Protein AF-A0A1T4SQA3-F1 (afdb_monomer_lite)

pLDDT: mean 75.15, std 20.31, range [33.91, 95.5]

Radius of gyration: 17.45 Å; chains: 1; bounding box: 45×33×58 Å

Sequence (121 aa):
MYYNTTNLTGDALRHEHDNTVTQEKTVMDFFNKHPAGKYLATDVYHHLVTTGKISVRVPLISIRRAITNLKKDGRLQKLEEKAVGAYGYNKTEHYYQLSVSWGKTTGAGYAEIHPVQPELF

Foldseek 3Di:
DDDDPPDDDPVSVVVVVVVLVLLLVLLLVVQVVVQPDWDFLVRSVVVCCVVVVDPPPDDSVSSVVSQVVCVVVQQKDWDPDWDDDPPDDPDITTIMHGRPCVPPPDDDDDDDDDDDDDDDD

Organism: NCBI:txid634771

Structure (mmCIF, N/CA/C/O backbone):
data_AF-A0A1T4SQA3-F1
#
_entry.id   AF-A0A1T4SQA3-F1
#
loop_
_atom_site.group_PDB
_atom_site.id
_atom_site.type_symbol
_atom_site.label_atom_id
_atom_site.label_alt_id
_atom_site.label_comp_id
_atom_site.label_asym_id
_atom_site.label_entity_id
_atom_site.label_seq_id
_atom_site.pdbx_PDB_ins_code
_atom_site.Cartn_x
_atom_site.Cartn_y
_atom_site.Cartn_z
_atom_site.occupancy
_atom_site.B_iso_or_equiv
_atom_site.auth_seq_id
_atom_site.auth_comp_id
_atom_site.auth_asym_id
_atom_site.auth_atom_id
_atom_site.pdbx_PDB_model_num
ATOM 1 N N . MET A 1 1 ? 11.179 17.701 -10.259 1.00 33.91 1 MET A N 1
ATOM 2 C CA . MET A 1 1 ? 10.962 17.190 -11.628 1.00 33.91 1 MET A CA 1
ATOM 3 C C . MET A 1 1 ? 9.651 16.417 -11.655 1.00 33.91 1 MET A C 1
ATOM 5 O O . MET A 1 1 ? 9.509 15.475 -10.886 1.00 33.91 1 MET A O 1
ATOM 9 N N . TYR A 1 2 ? 8.684 16.860 -12.460 1.00 39.66 2 TYR A N 1
ATOM 10 C CA . TYR A 1 2 ? 7.432 16.149 -12.744 1.00 39.66 2 TYR A CA 1
ATOM 11 C C . TYR A 1 2 ? 7.666 15.317 -14.012 1.00 39.66 2 TYR A C 1
ATOM 13 O O . TYR A 1 2 ? 7.877 15.890 -15.077 1.00 39.66 2 TYR A O 1
ATOM 21 N N . TYR A 1 3 ? 7.689 13.987 -13.904 1.00 43.09 3 TYR A N 1
ATOM 22 C CA . TYR A 1 3 ? 7.728 13.110 -15.078 1.00 43.09 3 TYR A CA 1
ATOM 23 C C . TYR A 1 3 ? 6.292 12.897 -15.568 1.00 43.09 3 TYR A C 1
ATOM 25 O O . TYR A 1 3 ? 5.548 12.100 -14.997 1.00 43.09 3 TYR A O 1
ATOM 33 N N . ASN A 1 4 ? 5.896 13.647 -16.599 1.00 41.97 4 ASN A N 1
ATOM 34 C CA . ASN A 1 4 ? 4.640 13.430 -17.313 1.00 41.97 4 ASN A CA 1
ATOM 35 C C . ASN A 1 4 ? 4.740 12.132 -18.126 1.00 41.97 4 ASN A C 1
ATOM 37 O O . ASN A 1 4 ? 5.619 11.968 -18.971 1.00 41.97 4 ASN A O 1
ATOM 41 N N . THR A 1 5 ? 3.848 11.193 -17.825 1.00 51.94 5 THR A N 1
ATOM 42 C CA . THR A 1 5 ? 3.772 9.844 -18.398 1.00 51.94 5 THR A CA 1
ATOM 43 C C . THR A 1 5 ? 3.089 9.880 -19.771 1.00 51.94 5 THR A C 1
ATOM 45 O O . THR A 1 5 ? 2.021 9.309 -19.946 1.00 51.94 5 THR A O 1
ATOM 48 N N . THR A 1 6 ? 3.658 10.600 -20.743 1.00 53.22 6 THR A N 1
ATOM 49 C CA . THR A 1 6 ? 2.987 10.863 -22.035 1.00 53.22 6 THR A CA 1
ATOM 50 C C . THR A 1 6 ? 3.699 10.294 -23.260 1.00 53.22 6 THR A C 1
ATOM 52 O O . THR A 1 6 ? 3.493 10.805 -24.355 1.00 53.22 6 THR A O 1
ATOM 55 N N . ASN A 1 7 ? 4.535 9.255 -23.121 1.00 48.59 7 ASN A N 1
ATOM 56 C CA . ASN A 1 7 ? 5.072 8.572 -24.310 1.00 48.59 7 ASN A CA 1
ATOM 57 C C . ASN A 1 7 ? 5.578 7.136 -24.071 1.00 48.59 7 ASN A C 1
ATOM 59 O O . ASN A 1 7 ? 6.617 6.737 -24.591 1.00 48.59 7 ASN A O 1
ATOM 63 N N . LEU A 1 8 ? 4.873 6.350 -23.252 1.00 54.84 8 LEU A N 1
ATOM 64 C CA . LEU A 1 8 ? 5.165 4.918 -23.154 1.00 54.84 8 LEU A CA 1
ATOM 65 C C . LEU A 1 8 ? 4.526 4.215 -24.360 1.00 54.84 8 LEU A C 1
ATOM 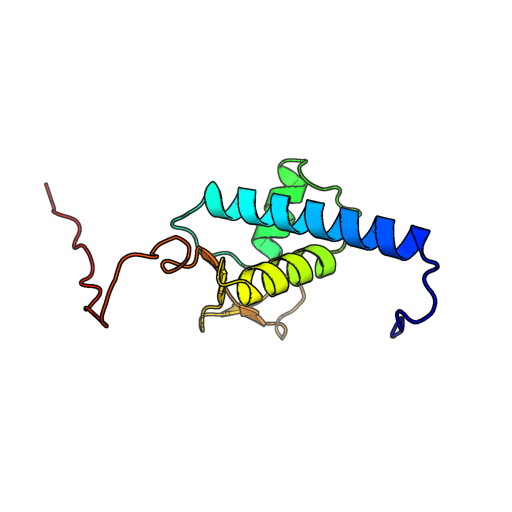67 O O . LEU A 1 8 ? 3.321 4.314 -24.578 1.00 54.84 8 LEU A O 1
ATOM 71 N N . THR A 1 9 ? 5.346 3.545 -25.166 1.00 61.81 9 THR A N 1
ATOM 72 C CA . THR A 1 9 ? 4.917 2.673 -26.268 1.00 61.81 9 THR A CA 1
ATOM 73 C C . THR A 1 9 ? 4.073 1.505 -25.739 1.00 61.81 9 THR A C 1
ATOM 75 O O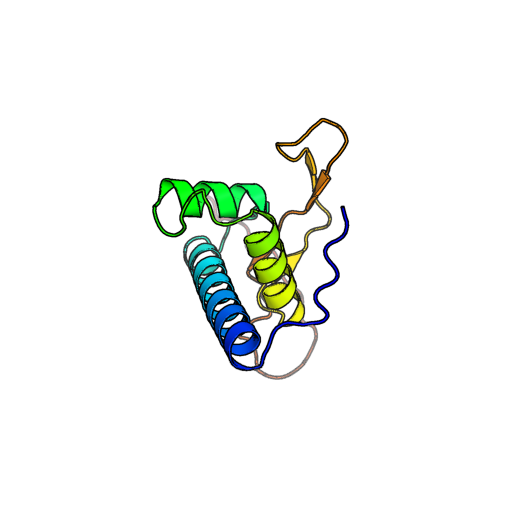 . THR A 1 9 ? 4.141 1.173 -24.554 1.00 61.81 9 THR A O 1
ATOM 78 N N . GLY A 1 10 ? 3.262 0.875 -26.600 1.00 62.38 10 GLY A N 1
ATOM 79 C CA . GLY A 1 10 ? 2.275 -0.145 -26.202 1.00 62.38 10 GLY A CA 1
ATOM 80 C C . GLY A 1 10 ? 2.826 -1.272 -25.315 1.00 62.38 10 GLY A C 1
ATOM 81 O O . GLY A 1 10 ? 2.177 -1.656 -24.343 1.00 62.38 10 GLY A O 1
ATOM 82 N N . ASP A 1 11 ? 4.055 -1.728 -25.569 1.00 62.31 11 ASP A N 1
ATOM 83 C CA . ASP A 1 11 ? 4.704 -2.765 -24.756 1.00 62.31 11 ASP A CA 1
ATOM 84 C C . ASP A 1 11 ? 5.135 -2.259 -23.372 1.00 62.31 11 ASP A C 1
ATOM 86 O O . ASP A 1 11 ? 4.968 -2.959 -22.374 1.00 62.31 11 ASP A O 1
ATOM 90 N N . ALA A 1 12 ? 5.629 -1.022 -23.275 1.00 59.50 12 ALA A N 1
ATOM 91 C CA . ALA A 1 12 ? 5.989 -0.412 -21.997 1.00 59.50 12 ALA A CA 1
ATOM 92 C C . ALA A 1 12 ? 4.744 -0.130 -21.140 1.00 59.50 12 ALA A C 1
ATOM 94 O O . ALA A 1 12 ? 4.767 -0.342 -19.930 1.00 59.50 12 ALA A O 1
ATOM 95 N N . LEU A 1 13 ? 3.629 0.267 -21.765 1.00 63.66 13 LEU A N 1
ATOM 96 C CA . LEU A 1 13 ? 2.335 0.399 -21.088 1.00 63.66 13 LEU A CA 1
ATOM 97 C C . LEU A 1 13 ? 1.838 -0.942 -20.545 1.00 63.66 13 LEU A C 1
ATOM 99 O O . LEU A 1 13 ? 1.361 -1.000 -19.413 1.00 63.66 13 LEU A O 1
ATOM 103 N N . ARG A 1 14 ? 1.978 -2.019 -21.325 1.00 63.34 14 ARG A N 1
ATOM 104 C CA . ARG A 1 14 ? 1.601 -3.367 -20.891 1.00 63.34 14 ARG A CA 1
ATOM 105 C C . ARG A 1 14 ? 2.459 -3.845 -19.720 1.00 63.34 14 ARG A C 1
ATOM 107 O O . ARG A 1 14 ? 1.911 -4.320 -18.733 1.00 63.34 14 ARG A O 1
ATOM 114 N N . HIS A 1 15 ? 3.775 -3.648 -19.782 1.00 65.38 15 HIS A N 1
ATOM 115 C CA . HIS A 1 15 ? 4.676 -3.992 -18.681 1.00 65.38 15 HIS A CA 1
ATOM 116 C C . HIS A 1 15 ? 4.371 -3.205 -17.395 1.00 65.38 15 HIS A C 1
ATOM 118 O O . HIS A 1 15 ? 4.332 -3.791 -16.315 1.00 65.38 15 HIS A O 1
ATOM 124 N N . GLU A 1 16 ? 4.110 -1.899 -17.487 1.00 64.44 16 GLU A N 1
ATOM 125 C CA . GLU A 1 16 ? 3.723 -1.082 -16.327 1.00 64.44 16 GLU A CA 1
ATOM 126 C C . GLU A 1 16 ? 2.354 -1.487 -15.759 1.00 64.44 16 GLU A C 1
ATOM 128 O O . GLU A 1 16 ? 2.165 -1.512 -14.539 1.00 64.44 16 GLU A O 1
ATOM 133 N N . HIS A 1 17 ? 1.410 -1.861 -16.625 1.00 65.94 17 HIS A N 1
ATOM 134 C CA . HIS A 1 17 ? 0.115 -2.396 -16.217 1.00 65.94 17 HIS A CA 1
ATOM 135 C C . HIS A 1 17 ? 0.273 -3.723 -15.460 1.00 65.94 17 HIS A C 1
ATOM 137 O O . HIS A 1 17 ? -0.217 -3.853 -14.339 1.00 65.94 17 HIS A O 1
ATOM 143 N N . ASP A 1 18 ? 1.024 -4.677 -16.010 1.00 68.94 18 ASP A N 1
ATOM 144 C CA . ASP A 1 18 ? 1.250 -5.988 -15.389 1.00 68.94 18 ASP A CA 1
ATOM 145 C C . ASP A 1 18 ? 2.005 -5.864 -14.050 1.00 68.94 18 ASP A C 1
ATOM 147 O O . ASP A 1 18 ? 1.689 -6.547 -13.066 1.00 68.94 18 ASP A O 1
ATOM 151 N N . ASN A 1 19 ? 2.952 -4.924 -13.962 1.00 68.44 19 ASN A N 1
ATOM 152 C CA . ASN A 1 19 ? 3.636 -4.582 -12.714 1.00 68.44 19 ASN A CA 1
ATOM 153 C C . ASN A 1 19 ? 2.676 -3.974 -11.682 1.00 68.44 19 ASN A C 1
ATOM 155 O O . ASN A 1 19 ? 2.750 -4.317 -10.499 1.00 68.44 19 ASN A O 1
ATOM 159 N N . THR A 1 20 ? 1.761 -3.105 -12.116 1.00 68.38 20 THR A N 1
ATOM 160 C CA . THR A 1 20 ? 0.739 -2.499 -11.249 1.00 68.38 20 THR A CA 1
ATOM 161 C C . THR A 1 20 ? -0.193 -3.571 -10.683 1.00 68.38 20 THR A C 1
ATOM 163 O O . THR A 1 20 ? -0.372 -3.636 -9.467 1.00 68.38 20 THR A O 1
ATOM 166 N N . VAL A 1 21 ? -0.686 -4.486 -11.526 1.00 73.94 21 VAL A N 1
ATOM 167 C CA . VAL A 1 21 ? -1.516 -5.632 -11.109 1.00 73.94 21 VAL A CA 1
ATOM 168 C C . VAL A 1 21 ? -0.776 -6.515 -10.098 1.00 73.94 21 VAL A C 1
ATOM 170 O O . VAL A 1 21 ? -1.343 -6.953 -9.093 1.00 73.94 21 VAL A O 1
ATOM 173 N N . THR A 1 22 ? 0.521 -6.741 -10.312 1.00 85.31 22 THR A N 1
ATOM 174 C CA . THR A 1 22 ? 1.355 -7.533 -9.396 1.00 85.31 22 THR A CA 1
ATOM 175 C C . THR A 1 22 ? 1.505 -6.855 -8.030 1.00 85.31 22 THR A C 1
ATOM 177 O O . THR A 1 22 ? 1.424 -7.514 -6.987 1.00 85.31 22 THR A O 1
ATOM 180 N N . GLN A 1 23 ? 1.686 -5.533 -8.006 1.00 87.06 23 GLN A N 1
ATOM 181 C CA . GLN A 1 23 ? 1.797 -4.754 -6.771 1.00 87.06 23 GLN A CA 1
ATOM 182 C C . GLN A 1 23 ? 0.463 -4.673 -6.022 1.00 87.06 23 GLN A C 1
ATOM 184 O O . GLN A 1 23 ? 0.450 -4.839 -4.805 1.00 87.06 23 GLN A O 1
ATOM 189 N N . GLU A 1 24 ? -0.659 -4.495 -6.722 1.00 92.25 24 GLU A N 1
ATOM 190 C CA . GLU A 1 24 ? -2.005 -4.536 -6.134 1.00 92.25 24 GLU A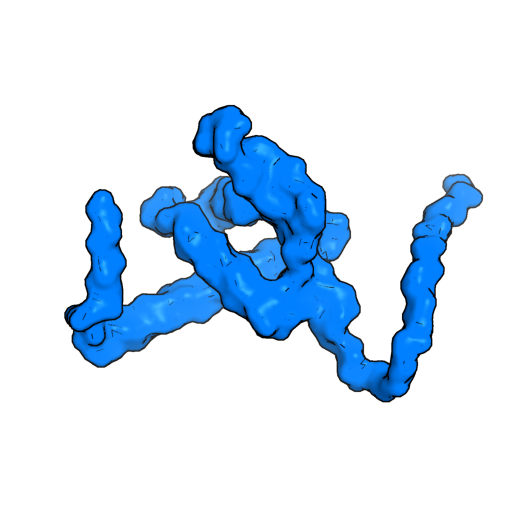 CA 1
ATOM 191 C C . GLU A 1 24 ? -2.298 -5.877 -5.476 1.00 92.25 24 GLU A C 1
ATOM 193 O O . GLU A 1 24 ? -2.738 -5.916 -4.327 1.00 92.25 24 GLU A O 1
ATOM 198 N N . LYS A 1 25 ? -1.989 -6.982 -6.163 1.00 92.12 25 LYS A N 1
ATOM 199 C CA . LYS A 1 25 ? -2.124 -8.324 -5.593 1.00 92.12 25 LYS A CA 1
ATOM 200 C C . LYS A 1 25 ? -1.272 -8.481 -4.336 1.00 92.12 25 LYS A C 1
ATOM 202 O O . LYS A 1 25 ? -1.775 -8.921 -3.309 1.00 92.12 25 LYS A O 1
ATOM 207 N N . THR A 1 26 ? -0.009 -8.067 -4.397 1.00 93.88 26 THR A N 1
ATOM 208 C CA . THR A 1 26 ? 0.928 -8.174 -3.269 1.00 93.88 26 THR A CA 1
ATOM 209 C C . THR A 1 26 ? 0.462 -7.359 -2.058 1.00 93.88 26 THR A C 1
ATOM 211 O O . THR A 1 26 ? 0.514 -7.838 -0.926 1.00 93.88 26 THR A O 1
ATOM 214 N N . VAL A 1 27 ? -0.030 -6.138 -2.287 1.00 95.19 27 VAL A N 1
ATOM 215 C CA . VAL A 1 27 ? -0.593 -5.283 -1.234 1.00 95.19 27 VAL A CA 1
ATOM 216 C C . VAL A 1 27 ? -1.874 -5.893 -0.670 1.00 95.19 27 VAL A C 1
ATOM 218 O O . VAL A 1 27 ? -2.041 -5.939 0.546 1.00 95.19 27 VAL A O 1
ATOM 221 N N . MET A 1 28 ? -2.763 -6.412 -1.515 1.00 93.81 28 MET A N 1
ATOM 222 C CA . MET A 1 28 ? -3.977 -7.072 -1.044 1.00 93.81 28 MET A CA 1
ATOM 223 C C . MET A 1 28 ? -3.661 -8.301 -0.183 1.00 93.81 28 MET A C 1
ATOM 225 O O . MET A 1 28 ? -4.261 -8.480 0.874 1.00 93.81 28 MET A O 1
ATOM 229 N N . ASP A 1 29 ? -2.703 -9.129 -0.601 1.00 93.31 29 ASP A N 1
ATOM 230 C CA . ASP A 1 29 ? -2.274 -10.308 0.153 1.00 93.31 29 ASP A CA 1
ATOM 231 C C . ASP A 1 29 ? -1.738 -9.929 1.539 1.00 93.31 29 ASP A C 1
ATOM 233 O O . ASP A 1 29 ? -1.966 -10.657 2.507 1.00 93.31 29 ASP A O 1
ATOM 237 N N . PHE A 1 30 ? -1.056 -8.784 1.657 1.00 95.50 30 PHE A N 1
ATOM 238 C CA . PHE A 1 30 ? -0.648 -8.245 2.952 1.00 95.50 30 PHE A CA 1
ATOM 239 C C . PHE A 1 30 ? -1.860 -7.951 3.844 1.00 95.50 30 PHE A C 1
ATOM 241 O O . PHE A 1 30 ? -1.905 -8.441 4.971 1.00 95.50 30 PHE A O 1
ATOM 248 N N . PHE A 1 31 ? -2.852 -7.207 3.348 1.00 94.25 31 PHE A N 1
ATOM 249 C CA . PHE A 1 31 ? -4.037 -6.860 4.137 1.00 94.25 31 PHE A CA 1
ATOM 250 C C . PHE A 1 31 ? -4.880 -8.091 4.499 1.00 94.25 31 PHE A C 1
ATOM 252 O O . PHE A 1 31 ? -5.327 -8.205 5.635 1.00 94.25 31 PHE A O 1
ATOM 259 N N . ASN A 1 32 ? -5.020 -9.061 3.591 1.00 90.62 32 ASN A N 1
ATOM 260 C CA . ASN A 1 32 ? -5.713 -10.327 3.858 1.00 90.62 32 ASN A CA 1
ATOM 261 C C . ASN A 1 32 ? -5.062 -11.147 4.981 1.00 90.62 32 ASN A C 1
ATOM 263 O O . ASN A 1 32 ? -5.761 -11.813 5.739 1.00 90.62 32 ASN A O 1
ATOM 267 N N . LYS A 1 33 ? -3.729 -11.108 5.099 1.00 91.94 33 LYS A N 1
ATOM 268 C CA . LYS A 1 33 ? -2.993 -11.779 6.186 1.00 91.94 33 LYS A CA 1
ATOM 269 C C . LYS A 1 33 ? -3.073 -11.036 7.515 1.00 91.94 33 LYS A C 1
ATOM 271 O O . LYS A 1 33 ? -2.799 -11.630 8.553 1.00 91.94 33 LYS A O 1
ATOM 276 N N . HIS A 1 34 ? -3.453 -9.763 7.483 1.00 91.50 34 HIS A N 1
ATOM 277 C CA . HIS A 1 34 ? -3.530 -8.900 8.652 1.00 91.50 34 HIS A CA 1
ATOM 278 C C . HIS A 1 34 ? -4.897 -8.194 8.741 1.00 91.50 34 HIS A C 1
ATOM 280 O O . HIS A 1 34 ? -4.964 -6.962 8.739 1.00 91.50 34 HIS A O 1
ATOM 286 N N . PRO A 1 35 ? -6.009 -8.948 8.815 1.00 88.44 35 PRO A N 1
ATOM 287 C CA . PRO A 1 35 ? -7.345 -8.403 8.577 1.00 88.44 35 PRO A CA 1
ATOM 288 C C . PRO A 1 35 ? -7.849 -7.453 9.671 1.00 88.44 35 PRO A C 1
ATOM 290 O O . PRO A 1 35 ? -8.688 -6.602 9.397 1.00 88.44 35 PRO A O 1
ATOM 293 N N . ALA A 1 36 ? -7.338 -7.585 10.898 1.00 87.12 36 ALA A N 1
ATOM 294 C CA . ALA A 1 36 ? -7.712 -6.741 12.035 1.00 87.12 36 ALA A CA 1
ATOM 295 C C . ALA A 1 36 ? -6.847 -5.473 12.168 1.00 87.12 36 ALA A C 1
ATOM 297 O O . ALA A 1 36 ? -7.080 -4.654 13.055 1.00 87.12 36 ALA A O 1
ATOM 298 N N . GLY A 1 37 ? -5.811 -5.328 11.336 1.00 89.75 37 GLY A N 1
ATOM 299 C CA . GLY A 1 37 ? -4.847 -4.243 11.451 1.00 89.75 37 GLY A CA 1
ATOM 300 C C . GLY A 1 37 ? -5.195 -3.025 10.599 1.00 89.75 37 GLY A C 1
ATOM 301 O O . GLY A 1 37 ? -5.805 -3.126 9.533 1.00 89.75 37 GLY A O 1
ATOM 302 N N . LYS A 1 38 ? -4.726 -1.864 11.061 1.00 93.31 38 LYS A N 1
ATOM 303 C CA . LYS A 1 38 ? -4.691 -0.615 10.301 1.00 93.31 38 LYS A CA 1
ATOM 304 C C . LYS A 1 38 ? -3.235 -0.249 10.031 1.00 93.31 38 LYS A C 1
ATOM 306 O O . LYS A 1 38 ? -2.408 -0.300 10.938 1.00 93.31 38 LYS A O 1
ATOM 311 N N . TYR A 1 39 ? -2.924 0.107 8.792 1.00 93.69 39 TYR A N 1
ATOM 312 C CA . TYR A 1 39 ? -1.545 0.269 8.333 1.00 93.69 39 TYR A CA 1
ATOM 313 C C . TYR A 1 39 ? -1.381 1.532 7.499 1.00 93.69 39 TYR A C 1
ATOM 315 O O . TYR A 1 39 ? -2.236 1.866 6.674 1.00 93.69 39 TYR A O 1
ATOM 323 N N . LEU A 1 40 ? -0.265 2.231 7.688 1.00 93.69 40 LEU A N 1
ATOM 324 C CA . LEU A 1 40 ? 0.181 3.268 6.769 1.00 93.69 40 LEU A CA 1
ATOM 325 C C . LEU A 1 40 ? 0.735 2.624 5.497 1.00 93.69 40 LEU A C 1
ATOM 327 O O . LEU A 1 40 ? 1.213 1.490 5.502 1.00 93.69 40 LEU A O 1
ATOM 331 N N . ALA A 1 41 ? 0.771 3.382 4.402 1.00 92.75 41 ALA A N 1
ATOM 332 C CA . ALA A 1 41 ? 1.438 2.923 3.182 1.00 92.75 41 ALA A CA 1
ATOM 333 C C . ALA A 1 41 ? 2.925 2.605 3.428 1.00 92.75 41 ALA A C 1
ATOM 335 O O . ALA A 1 41 ? 3.472 1.681 2.825 1.00 92.75 41 ALA A O 1
ATOM 336 N N . THR A 1 42 ? 3.562 3.357 4.329 1.00 92.00 42 THR A N 1
ATOM 337 C CA . THR A 1 42 ? 4.947 3.126 4.751 1.00 92.00 42 THR A CA 1
ATOM 338 C C . THR A 1 42 ? 5.109 1.815 5.529 1.00 92.00 42 THR A C 1
ATOM 340 O O . THR A 1 42 ? 6.073 1.094 5.278 1.00 92.00 42 THR A O 1
ATOM 343 N N . ASP A 1 43 ? 4.150 1.446 6.384 1.00 92.94 43 ASP A N 1
ATOM 344 C CA . ASP A 1 43 ? 4.185 0.174 7.125 1.00 92.94 43 ASP A CA 1
ATOM 345 C C . ASP A 1 43 ? 4.098 -1.015 6.167 1.00 92.94 43 ASP A C 1
ATOM 347 O O . ASP A 1 43 ? 4.908 -1.941 6.235 1.00 92.94 43 ASP A O 1
ATOM 351 N N . VAL A 1 44 ? 3.157 -0.946 5.217 1.00 94.44 44 VAL A N 1
ATOM 352 C CA . VAL A 1 44 ? 2.990 -1.958 4.164 1.00 94.44 44 VAL A CA 1
ATOM 353 C C . VAL A 1 44 ? 4.282 -2.093 3.358 1.00 94.44 44 VAL A C 1
ATOM 355 O O . VAL A 1 44 ? 4.777 -3.199 3.159 1.00 94.44 44 VAL A O 1
ATOM 358 N N . TYR A 1 45 ? 4.863 -0.974 2.917 1.00 94.69 45 TYR A N 1
ATOM 359 C CA . TYR A 1 45 ? 6.112 -0.975 2.159 1.00 94.69 45 TYR A CA 1
ATOM 360 C C . TYR A 1 45 ? 7.262 -1.617 2.941 1.00 94.69 45 TYR A C 1
ATOM 362 O O . TYR A 1 45 ? 7.910 -2.529 2.427 1.00 94.69 45 TYR A O 1
ATOM 370 N N . HIS A 1 46 ? 7.492 -1.191 4.186 1.00 93.25 46 HIS A N 1
ATOM 371 C CA . HIS A 1 46 ? 8.556 -1.747 5.017 1.00 93.25 46 HIS A CA 1
ATOM 372 C C . HIS A 1 46 ? 8.372 -3.244 5.235 1.00 93.25 46 HIS A C 1
ATOM 374 O O . HIS A 1 46 ? 9.328 -3.991 5.053 1.00 93.25 46 HIS A O 1
ATOM 380 N N . HIS A 1 47 ? 7.155 -3.698 5.539 1.00 94.38 47 HIS A N 1
ATOM 381 C CA . HIS A 1 47 ? 6.877 -5.121 5.701 1.00 94.38 47 HIS A CA 1
ATOM 382 C C . HIS A 1 47 ? 7.160 -5.915 4.420 1.00 94.38 47 HIS A C 1
ATOM 384 O O . HIS A 1 47 ? 7.778 -6.978 4.465 1.00 94.38 47 HIS A O 1
ATOM 390 N N . LEU A 1 48 ? 6.730 -5.420 3.258 1.00 94.31 48 LEU A N 1
ATOM 391 C CA . LEU A 1 48 ? 6.953 -6.114 1.989 1.00 94.31 48 LEU A CA 1
ATOM 392 C C . LEU A 1 48 ? 8.441 -6.170 1.611 1.00 94.31 48 LEU A C 1
ATOM 394 O O . LEU A 1 48 ? 8.878 -7.169 1.039 1.00 94.31 48 LEU A O 1
ATOM 398 N N . VAL A 1 49 ? 9.225 -5.140 1.944 1.00 93.50 49 VAL A N 1
ATOM 399 C CA . VAL A 1 49 ? 10.683 -5.143 1.745 1.00 93.50 49 VAL A CA 1
ATOM 400 C C . VAL A 1 49 ? 11.360 -6.125 2.702 1.00 93.50 49 VAL A C 1
ATOM 402 O O . VAL A 1 49 ? 12.146 -6.960 2.259 1.00 93.50 49 VAL A O 1
ATOM 405 N N . THR A 1 50 ? 11.049 -6.071 4.001 1.00 93.38 50 THR A N 1
ATOM 406 C CA . THR A 1 50 ? 11.704 -6.919 5.016 1.00 93.38 50 THR A CA 1
ATOM 407 C C . THR A 1 50 ? 11.361 -8.397 4.859 1.00 93.38 50 THR A C 1
ATOM 409 O O . THR A 1 50 ? 12.194 -9.251 5.147 1.00 93.38 50 THR A O 1
ATOM 412 N N . THR A 1 51 ? 10.172 -8.714 4.342 1.00 92.88 51 THR A N 1
ATOM 413 C CA . THR A 1 51 ? 9.751 -10.091 4.029 1.00 92.88 51 THR A CA 1
ATOM 414 C C . THR A 1 51 ? 10.156 -10.558 2.626 1.00 92.88 51 THR A C 1
ATOM 416 O O . THR A 1 51 ? 9.777 -11.656 2.211 1.00 92.88 51 THR A O 1
ATOM 419 N N . GLY A 1 52 ? 10.903 -9.741 1.872 1.00 91.50 52 GLY A N 1
ATOM 420 C CA . GLY A 1 52 ? 11.390 -10.078 0.531 1.00 91.50 52 GLY A CA 1
ATOM 421 C C . GLY A 1 52 ? 10.294 -10.203 -0.533 1.00 91.50 52 GLY A C 1
ATOM 422 O O . GLY A 1 52 ? 10.524 -10.798 -1.583 1.00 91.50 52 GLY A O 1
ATOM 423 N N . LYS A 1 53 ? 9.092 -9.671 -0.280 1.00 90.50 53 LYS A N 1
ATOM 424 C CA . LYS A 1 53 ? 7.972 -9.669 -1.236 1.00 90.50 53 LYS A CA 1
ATOM 425 C C . LYS A 1 53 ? 8.138 -8.623 -2.330 1.00 90.50 53 LYS A C 1
ATOM 427 O O . LYS A 1 53 ? 7.630 -8.820 -3.429 1.00 90.50 53 LYS A O 1
ATOM 432 N N .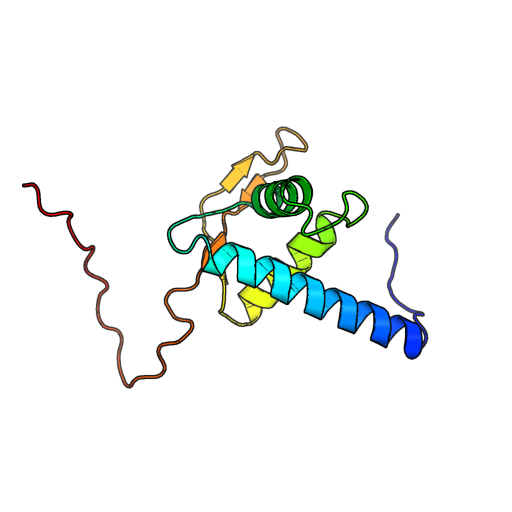 ILE A 1 54 ? 8.857 -7.540 -2.041 1.00 90.44 54 ILE A N 1
ATOM 433 C CA . ILE A 1 54 ? 9.280 -6.544 -3.028 1.00 90.44 54 ILE A CA 1
ATOM 434 C C . ILE A 1 54 ? 10.753 -6.186 -2.818 1.00 90.44 54 ILE A C 1
ATOM 436 O O . ILE A 1 54 ? 11.285 -6.283 -1.714 1.00 90.44 54 ILE A O 1
ATOM 440 N N . SER A 1 55 ? 11.416 -5.731 -3.882 1.00 91.44 55 SER A N 1
ATOM 441 C CA . SER A 1 55 ? 12.762 -5.161 -3.781 1.00 91.44 55 SER A CA 1
ATOM 442 C C . SER A 1 55 ? 12.712 -3.754 -3.178 1.00 91.44 55 SER A C 1
ATOM 444 O O . SER A 1 55 ? 11.805 -2.987 -3.490 1.00 91.44 55 SER A O 1
ATOM 446 N N . VAL A 1 56 ? 13.749 -3.360 -2.431 1.00 89.25 56 VAL A N 1
ATOM 447 C CA . VAL A 1 56 ? 13.967 -1.968 -1.975 1.00 89.25 56 VAL A CA 1
ATOM 448 C C . VAL A 1 56 ? 14.046 -0.953 -3.130 1.00 89.25 56 VAL A C 1
ATOM 450 O O . VAL A 1 56 ? 13.905 0.247 -2.924 1.00 89.25 56 VAL A O 1
ATOM 453 N N . ARG A 1 57 ? 14.269 -1.424 -4.366 1.00 90.25 57 ARG A N 1
ATOM 454 C CA . ARG A 1 57 ? 14.236 -0.589 -5.577 1.00 90.25 57 ARG A CA 1
ATOM 455 C C . ARG A 1 57 ? 12.819 -0.191 -5.995 1.00 90.25 57 ARG A C 1
ATOM 457 O O . ARG A 1 57 ? 12.675 0.733 -6.789 1.00 90.25 57 ARG A O 1
ATOM 464 N N . VAL A 1 58 ? 11.787 -0.882 -5.503 1.00 87.25 58 VAL A N 1
ATOM 465 C CA . VAL A 1 58 ? 10.389 -0.533 -5.782 1.00 87.25 58 VAL A CA 1
ATOM 466 C C . VAL A 1 58 ? 10.064 0.774 -5.053 1.00 87.25 58 VAL A C 1
ATOM 468 O O . VAL A 1 58 ? 10.183 0.829 -3.833 1.00 87.25 58 VAL A O 1
ATOM 471 N N . PRO A 1 59 ? 9.645 1.843 -5.747 1.00 88.75 59 PRO A N 1
ATOM 472 C CA . PRO A 1 59 ? 9.350 3.109 -5.085 1.00 88.75 59 PRO A CA 1
ATOM 473 C C . PRO A 1 59 ? 8.142 3.003 -4.144 1.00 88.75 59 PRO A C 1
ATOM 475 O O . PRO A 1 59 ? 7.116 2.437 -4.510 1.00 88.75 59 PRO A O 1
ATOM 478 N N . LEU A 1 60 ? 8.174 3.671 -2.985 1.00 90.38 60 LEU A N 1
ATOM 479 C CA . LEU A 1 60 ? 7.011 3.767 -2.078 1.00 90.38 60 LEU A CA 1
ATOM 480 C C . LEU A 1 60 ? 5.739 4.290 -2.785 1.00 90.38 60 LEU A C 1
ATOM 482 O O . LEU A 1 60 ? 4.617 3.924 -2.434 1.00 90.38 60 LEU A O 1
ATOM 486 N N . ILE A 1 61 ? 5.902 5.133 -3.813 1.00 89.50 61 ILE A N 1
ATOM 487 C CA . ILE A 1 61 ? 4.795 5.644 -4.638 1.00 89.50 61 ILE A CA 1
ATOM 488 C C . ILE A 1 61 ? 4.013 4.501 -5.303 1.00 89.50 61 ILE A C 1
ATOM 490 O O . ILE A 1 61 ? 2.795 4.605 -5.421 1.00 89.50 61 ILE A O 1
ATOM 494 N N . SER A 1 62 ? 4.677 3.414 -5.690 1.00 89.44 62 SER A N 1
ATOM 495 C CA . SER A 1 62 ? 4.046 2.226 -6.267 1.00 89.44 62 SER A CA 1
ATOM 496 C C . SER A 1 62 ? 3.069 1.570 -5.285 1.00 89.44 62 SER A C 1
ATOM 498 O O . SER A 1 62 ? 1.915 1.326 -5.629 1.00 89.44 62 SER A O 1
ATOM 500 N N . ILE A 1 63 ? 3.465 1.423 -4.017 1.00 93.19 63 ILE A N 1
ATOM 501 C CA . ILE A 1 63 ? 2.583 0.914 -2.952 1.00 93.19 63 ILE A CA 1
ATOM 502 C C . ILE A 1 63 ? 1.413 1.868 -2.695 1.00 93.19 63 ILE A C 1
ATOM 504 O O . ILE A 1 63 ? 0.267 1.438 -2.581 1.00 93.19 63 ILE A O 1
ATOM 508 N N . ARG A 1 64 ? 1.663 3.182 -2.675 1.00 92.88 64 ARG A N 1
ATOM 509 C CA . ARG A 1 64 ? 0.598 4.190 -2.521 1.00 92.88 64 ARG A CA 1
ATOM 510 C C . ARG A 1 64 ? -0.419 4.150 -3.669 1.00 92.88 64 ARG A C 1
ATOM 512 O O . ARG A 1 64 ? -1.613 4.336 -3.422 1.00 92.88 64 ARG A O 1
ATOM 519 N N . ARG A 1 65 ? 0.028 3.901 -4.907 1.00 90.81 65 ARG A N 1
ATOM 520 C CA . ARG A 1 65 ? -0.851 3.719 -6.077 1.00 90.81 65 ARG A CA 1
ATOM 521 C C . ARG A 1 65 ? -1.693 2.455 -5.937 1.00 90.81 65 ARG A C 1
ATOM 523 O O . ARG A 1 65 ? -2.910 2.559 -6.037 1.00 90.81 65 ARG A O 1
ATOM 530 N N . ALA A 1 66 ? -1.073 1.328 -5.594 1.00 93.44 66 ALA A N 1
ATOM 531 C CA . ALA A 1 66 ? -1.778 0.071 -5.349 1.00 93.44 66 ALA A CA 1
ATOM 532 C C . ALA A 1 66 ? -2.861 0.217 -4.262 1.00 93.44 66 ALA A C 1
ATOM 534 O O . ALA A 1 66 ? -4.013 -0.136 -4.488 1.00 93.44 66 ALA A O 1
ATOM 535 N N . ILE A 1 67 ? -2.542 0.838 -3.119 1.00 94.06 67 ILE A N 1
ATOM 536 C CA . ILE A 1 67 ? -3.529 1.124 -2.061 1.00 94.06 67 ILE A CA 1
ATOM 537 C C . ILE A 1 67 ? -4.657 2.028 -2.580 1.00 94.06 67 ILE A C 1
ATOM 539 O O . ILE A 1 67 ? -5.825 1.803 -2.273 1.00 94.06 67 ILE A O 1
ATOM 543 N N . THR A 1 68 ? -4.331 3.051 -3.377 1.00 93.00 68 THR A N 1
ATOM 544 C CA . THR A 1 68 ? -5.336 3.957 -3.954 1.00 93.00 68 THR A CA 1
ATOM 545 C C . THR A 1 68 ? -6.296 3.217 -4.881 1.00 93.00 68 THR A C 1
ATOM 547 O O . THR A 1 68 ? -7.496 3.482 -4.815 1.00 93.00 68 THR A O 1
ATOM 550 N N . ASN A 1 69 ? -5.788 2.307 -5.711 1.00 91.12 69 ASN A N 1
ATOM 551 C CA . ASN A 1 69 ? -6.591 1.493 -6.620 1.00 91.12 69 ASN A CA 1
ATOM 552 C C . ASN A 1 69 ? -7.480 0.518 -5.837 1.00 91.12 69 ASN A C 1
ATOM 554 O O . ASN A 1 69 ? -8.697 0.602 -5.943 1.00 91.12 69 ASN A O 1
ATOM 558 N N . LEU A 1 70 ? -6.915 -0.244 -4.896 1.00 90.94 70 LEU A N 1
ATOM 559 C CA . LEU A 1 70 ? -7.686 -1.135 -4.019 1.00 90.94 70 LEU A CA 1
ATOM 560 C C . LEU A 1 70 ? -8.761 -0.396 -3.199 1.00 90.94 70 LEU A C 1
ATOM 562 O O . LEU A 1 70 ? -9.825 -0.947 -2.922 1.00 90.94 70 LEU A O 1
ATOM 566 N N . LYS A 1 71 ? -8.510 0.859 -2.811 1.00 93.38 71 LYS A N 1
ATOM 567 C CA . LYS A 1 71 ? -9.507 1.724 -2.167 1.00 93.38 71 LYS A CA 1
ATOM 568 C C . LYS A 1 71 ? -10.617 2.142 -3.137 1.00 93.38 71 LYS A C 1
ATOM 570 O O . LYS A 1 71 ? -11.779 2.156 -2.748 1.00 93.38 71 LYS A O 1
ATOM 575 N N . LYS A 1 72 ? -10.279 2.514 -4.379 1.00 89.88 72 LYS A N 1
ATOM 576 C CA . LYS A 1 72 ? -11.280 2.828 -5.419 1.00 89.88 72 LYS A CA 1
ATOM 577 C C . LYS A 1 72 ? -12.164 1.619 -5.722 1.00 89.88 72 LYS A C 1
ATOM 579 O O . LYS A 1 72 ? -13.362 1.794 -5.894 1.00 89.88 72 LYS A O 1
ATOM 584 N N . ASP A 1 73 ? -11.586 0.425 -5.673 1.00 86.81 73 ASP A N 1
ATOM 585 C CA . ASP A 1 73 ? -12.287 -0.845 -5.864 1.00 86.81 73 ASP A CA 1
ATOM 586 C C . ASP A 1 73 ? -13.099 -1.278 -4.629 1.00 86.81 73 ASP A C 1
ATOM 588 O O . ASP A 1 73 ? -13.709 -2.342 -4.623 1.00 86.81 73 ASP A O 1
ATOM 592 N N . GLY A 1 74 ? -13.093 -0.488 -3.549 1.00 90.31 74 GLY A N 1
ATOM 593 C CA . GLY A 1 74 ? -13.832 -0.782 -2.321 1.00 90.31 74 GLY A CA 1
ATOM 594 C C . GLY A 1 74 ? -13.240 -1.911 -1.474 1.00 90.31 74 GLY A C 1
ATOM 595 O O . GLY A 1 74 ? -13.879 -2.342 -0.519 1.00 90.31 74 GLY A O 1
ATOM 596 N N . ARG A 1 75 ? -12.026 -2.383 -1.789 1.00 90.00 75 ARG A N 1
ATOM 597 C CA . ARG A 1 75 ? -11.330 -3.470 -1.073 1.00 90.00 75 ARG A CA 1
ATOM 598 C C . ARG A 1 75 ? -10.637 -2.978 0.193 1.00 90.00 75 ARG A C 1
ATOM 600 O O . ARG A 1 75 ? -10.542 -3.714 1.172 1.00 90.00 75 ARG A O 1
ATOM 607 N N . LEU A 1 76 ? -10.173 -1.728 0.180 1.00 93.25 76 LEU A N 1
ATOM 608 C CA . LEU A 1 76 ? -9.571 -1.048 1.327 1.00 93.25 76 LEU A CA 1
ATOM 609 C C . LEU A 1 76 ? -10.360 0.205 1.702 1.00 93.25 76 LEU A C 1
ATOM 611 O O . LEU A 1 76 ? -10.884 0.907 0.839 1.00 93.25 76 LEU A O 1
ATOM 615 N N . GLN A 1 77 ? -10.363 0.537 2.988 1.00 93.19 77 GLN A N 1
ATOM 616 C CA . GLN A 1 77 ? -10.930 1.775 3.509 1.00 93.19 77 GLN A CA 1
ATOM 617 C C . GLN A 1 77 ? -9.822 2.681 4.046 1.00 93.19 77 GLN A C 1
ATOM 619 O O . GLN A 1 77 ? -8.941 2.238 4.780 1.00 93.19 77 GLN A O 1
ATOM 624 N N . LYS A 1 78 ? -9.887 3.966 3.685 1.00 92.50 78 LYS A N 1
ATOM 625 C CA . LYS A 1 78 ? -9.058 5.029 4.265 1.00 92.50 78 LYS A CA 1
ATOM 626 C C . LYS A 1 78 ? -9.681 5.490 5.583 1.00 92.50 78 LYS A C 1
ATOM 628 O O . LYS A 1 78 ? -10.880 5.752 5.617 1.00 92.50 78 LYS A O 1
ATOM 633 N N . LEU A 1 79 ? -8.873 5.632 6.626 1.00 89.69 79 LEU A N 1
ATOM 634 C CA . LEU A 1 79 ? -9.304 6.134 7.928 1.00 89.69 79 LEU A CA 1
ATOM 635 C C . LEU A 1 79 ? -9.022 7.640 8.068 1.00 89.69 79 LEU A C 1
ATOM 637 O O . LEU A 1 79 ? -8.098 8.181 7.450 1.00 89.69 79 LEU A O 1
ATOM 641 N N . GLU A 1 80 ? -9.818 8.318 8.897 1.00 88.75 80 GLU A N 1
ATOM 642 C CA . GLU A 1 80 ? -9.591 9.727 9.263 1.00 88.75 80 GLU A CA 1
ATOM 643 C C . GLU A 1 80 ? -8.337 9.900 10.126 1.00 88.75 80 GLU A C 1
ATOM 645 O O . GLU A 1 80 ? -7.671 10.936 10.072 1.00 88.75 80 GLU A O 1
ATOM 650 N N . GLU A 1 81 ? -7.975 8.853 10.867 1.00 88.06 81 GLU A N 1
ATOM 651 C CA . GLU A 1 81 ? -6.752 8.801 11.652 1.00 88.06 81 GLU A CA 1
ATOM 652 C C . GLU A 1 81 ? -5.511 8.912 10.761 1.00 88.06 81 GLU A C 1
ATOM 654 O O . GLU A 1 81 ? -5.389 8.271 9.708 1.00 88.06 81 GLU A O 1
ATOM 659 N N . LYS A 1 82 ? -4.567 9.728 11.225 1.00 86.00 82 LYS A N 1
ATOM 660 C CA . LYS A 1 82 ? -3.298 9.989 10.561 1.00 86.00 82 LYS A CA 1
ATOM 661 C C . LYS A 1 82 ? -2.152 9.762 11.530 1.00 86.00 82 LYS A C 1
ATOM 663 O O . LYS A 1 82 ? -2.273 10.059 12.714 1.00 86.00 82 LYS A O 1
ATOM 668 N N . ALA A 1 83 ? -1.020 9.340 10.997 1.00 83.06 83 ALA A N 1
ATOM 669 C CA . ALA A 1 83 ? 0.253 9.366 11.699 1.00 83.06 83 ALA A CA 1
ATOM 670 C C . ALA A 1 83 ? 1.268 10.209 10.927 1.00 83.06 83 ALA A C 1
ATOM 672 O O . ALA A 1 83 ? 1.140 10.434 9.721 1.00 83.06 83 ALA A O 1
ATOM 673 N N . VAL A 1 84 ? 2.271 10.715 11.640 1.00 78.00 84 VAL A N 1
ATOM 674 C CA . VAL A 1 84 ? 3.410 11.396 11.021 1.00 78.00 84 VAL A CA 1
ATOM 675 C C . VAL A 1 84 ? 4.222 10.337 10.276 1.00 78.00 84 VAL A C 1
ATOM 677 O O . VAL A 1 84 ? 4.685 9.370 10.877 1.00 78.00 84 VAL A O 1
ATOM 680 N N . GLY A 1 85 ? 4.340 10.480 8.956 1.00 62.38 85 GLY A N 1
ATOM 681 C CA . GLY A 1 85 ? 5.111 9.560 8.126 1.00 62.38 85 GLY A CA 1
ATOM 682 C C . GLY A 1 85 ? 6.611 9.671 8.411 1.00 62.38 85 GLY A C 1
ATOM 683 O O . GLY A 1 85 ? 7.098 10.707 8.859 1.00 62.38 85 GLY A O 1
ATOM 684 N N . ALA A 1 86 ? 7.369 8.620 8.085 1.00 62.78 86 ALA A N 1
ATOM 685 C CA . ALA A 1 86 ? 8.817 8.550 8.326 1.00 62.78 86 ALA A CA 1
ATOM 686 C C . ALA A 1 86 ? 9.630 9.675 7.638 1.00 62.78 86 ALA A C 1
ATOM 688 O O . ALA A 1 86 ? 10.766 9.951 8.014 1.00 62.78 86 ALA A O 1
ATOM 689 N N . TYR A 1 87 ? 9.047 10.351 6.642 1.00 56.88 87 TYR A N 1
ATOM 690 C CA . TYR A 1 87 ? 9.659 11.460 5.907 1.00 56.88 87 TYR A CA 1
ATOM 691 C C . TYR A 1 87 ? 9.192 12.831 6.427 1.00 56.88 87 TYR A C 1
ATOM 693 O O . TYR A 1 87 ? 8.516 13.584 5.722 1.00 56.88 87 TYR A O 1
ATOM 701 N N . GLY A 1 88 ? 9.621 13.167 7.645 1.00 49.69 88 GLY A N 1
ATOM 702 C CA . GLY A 1 88 ? 9.589 14.521 8.205 1.00 49.69 88 GLY A CA 1
ATOM 703 C C . GLY A 1 88 ? 8.274 14.944 8.874 1.00 49.69 88 GLY A C 1
ATOM 704 O O . GLY A 1 88 ? 7.180 14.582 8.447 1.00 49.69 88 GLY A O 1
ATOM 705 N N . TYR A 1 89 ? 8.415 15.802 9.892 1.00 49.59 89 TYR A N 1
ATOM 706 C CA . TYR A 1 89 ? 7.376 16.295 10.816 1.00 49.59 89 TYR A CA 1
ATOM 707 C C . TYR A 1 89 ? 6.085 16.844 10.170 1.00 49.59 89 TYR A C 1
ATOM 709 O O . TYR A 1 89 ? 5.059 16.908 10.839 1.00 49.59 89 TYR A O 1
ATOM 717 N N . ASN A 1 90 ? 6.102 17.200 8.880 1.00 54.72 90 ASN A N 1
ATOM 718 C CA . ASN A 1 90 ? 4.981 17.852 8.189 1.00 54.72 90 ASN A CA 1
ATOM 719 C C . ASN A 1 90 ? 4.258 16.964 7.160 1.00 54.72 90 ASN A C 1
ATOM 721 O O . ASN A 1 90 ? 3.373 17.450 6.454 1.00 54.72 90 ASN A O 1
ATOM 725 N N . LYS A 1 91 ? 4.611 15.677 7.028 1.00 65.31 91 LYS A N 1
ATOM 726 C CA . LYS A 1 91 ? 3.912 14.754 6.118 1.00 65.31 91 LYS A CA 1
ATOM 727 C C . LYS A 1 91 ? 3.108 13.745 6.920 1.00 65.31 91 LYS A C 1
ATOM 729 O O . LYS A 1 91 ? 3.648 12.774 7.435 1.00 65.31 91 LYS A O 1
ATOM 734 N N . THR A 1 92 ? 1.805 13.982 7.014 1.00 79.88 92 THR A N 1
ATOM 735 C CA . THR A 1 92 ? 0.876 13.022 7.613 1.00 79.88 92 THR A CA 1
ATOM 736 C C . THR A 1 92 ? 0.456 11.972 6.589 1.00 79.88 92 THR A C 1
ATOM 738 O O . THR A 1 92 ? 0.178 12.278 5.428 1.00 79.88 92 THR A O 1
ATOM 741 N N . GLU A 1 93 ? 0.417 10.717 7.019 1.00 85.81 93 GLU A N 1
ATOM 742 C CA . GLU A 1 93 ? -0.101 9.585 6.263 1.00 85.81 93 GLU A CA 1
ATOM 743 C C . GLU A 1 93 ? -1.365 9.071 6.942 1.00 85.81 93 GLU A C 1
ATOM 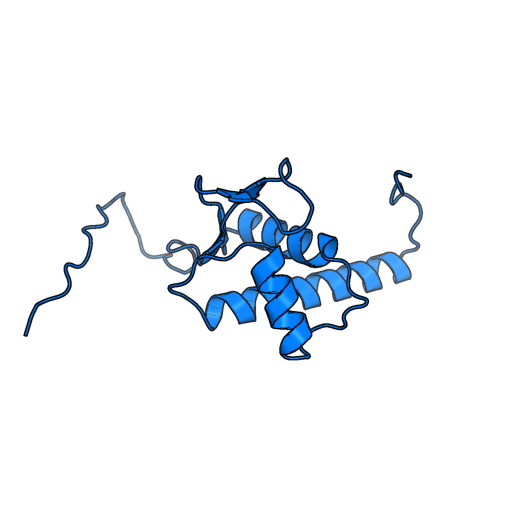745 O O . GLU A 1 93 ? -1.457 9.042 8.165 1.00 85.81 93 GLU A O 1
ATOM 750 N N . HIS A 1 94 ? -2.353 8.687 6.140 1.00 90.88 94 HIS A N 1
ATOM 751 C CA . HIS A 1 94 ? -3.572 8.073 6.651 1.00 90.88 94 HIS A CA 1
ATOM 752 C C . HIS A 1 94 ? -3.381 6.576 6.846 1.00 90.88 94 HIS A C 1
ATOM 754 O O . HIS A 1 94 ? -2.691 5.933 6.049 1.00 90.88 94 HIS A O 1
ATOM 760 N N . TYR A 1 95 ? -4.067 6.030 7.844 1.00 92.62 95 TYR A N 1
ATOM 761 C CA . TYR A 1 95 ? -4.202 4.589 7.991 1.00 92.62 95 TYR A CA 1
ATOM 762 C C . TYR A 1 95 ? -5.202 4.012 6.985 1.00 92.62 95 TYR A C 1
ATOM 764 O O . TYR A 1 95 ? -6.188 4.653 6.609 1.00 92.62 95 TYR A O 1
ATOM 772 N N . TYR A 1 96 ? -4.941 2.775 6.574 1.00 93.81 96 TYR A N 1
ATOM 773 C CA . TYR A 1 96 ? -5.803 1.969 5.721 1.00 93.81 96 TYR A CA 1
ATOM 774 C C . TYR A 1 96 ? -6.047 0.609 6.365 1.00 93.81 96 TYR A C 1
ATOM 776 O O . TYR A 1 96 ? -5.174 0.082 7.051 1.00 93.81 96 TYR A O 1
ATOM 784 N N . GLN A 1 97 ? -7.214 0.032 6.112 1.00 93.88 97 GLN A N 1
ATOM 785 C CA . GLN A 1 97 ? -7.580 -1.310 6.567 1.00 93.88 97 GLN A CA 1
ATOM 786 C C . GLN A 1 97 ? -8.419 -2.026 5.506 1.00 93.88 97 GLN A C 1
ATOM 788 O O . GLN A 1 97 ? -8.888 -1.389 4.555 1.00 93.88 97 GLN A O 1
ATOM 793 N N . LEU A 1 98 ? -8.628 -3.335 5.673 1.00 92.62 98 LEU A N 1
ATOM 794 C CA . LEU A 1 98 ? -9.587 -4.076 4.852 1.00 92.62 98 LEU A CA 1
ATOM 795 C C . LEU A 1 98 ? -10.984 -3.468 4.979 1.00 92.62 98 LEU A C 1
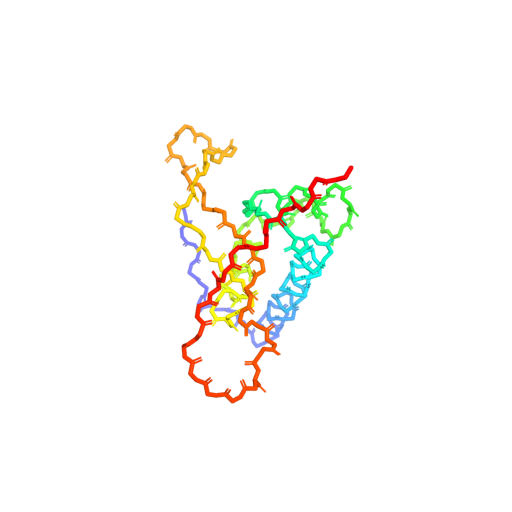ATOM 797 O O . LEU A 1 98 ? -11.447 -3.137 6.071 1.00 92.62 98 LEU A O 1
ATOM 801 N N . SER A 1 99 ? -11.661 -3.330 3.844 1.00 89.06 99 SER A N 1
ATOM 802 C CA . SER A 1 99 ? -13.042 -2.871 3.823 1.00 89.06 99 SER A CA 1
ATOM 803 C C . SER A 1 99 ? -13.981 -3.991 4.260 1.00 89.06 99 SER A C 1
ATOM 805 O O . SER A 1 99 ? -14.015 -5.060 3.653 1.00 89.06 99 SER A O 1
ATOM 807 N N . VAL A 1 100 ? -14.797 -3.727 5.281 1.00 73.31 100 VAL A N 1
ATOM 808 C CA . VAL A 1 100 ? -15.784 -4.683 5.820 1.00 73.31 100 VAL A CA 1
ATOM 809 C C . VAL A 1 100 ? -16.937 -4.946 4.833 1.00 73.31 100 VAL A C 1
ATOM 811 O O . VAL A 1 100 ? -17.667 -5.928 4.971 1.00 73.31 100 VAL A O 1
ATOM 814 N N . SER A 1 101 ? -17.111 -4.080 3.827 1.00 64.56 101 SER A N 1
ATOM 815 C CA . SER A 1 101 ? -18.125 -4.220 2.773 1.00 64.56 101 SER A CA 1
ATOM 816 C C . SER A 1 101 ? -17.668 -5.078 1.587 1.00 64.56 101 SER A C 1
ATOM 818 O O . SER A 1 101 ? -18.500 -5.493 0.777 1.00 64.56 101 SER A O 1
ATOM 820 N N . TRP A 1 102 ? -16.372 -5.388 1.480 1.00 49.44 102 TRP A N 1
ATOM 821 C CA . TRP A 1 102 ? -15.838 -6.192 0.385 1.00 49.44 102 TRP A CA 1
ATOM 822 C C . TRP A 1 102 ? -16.163 -7.678 0.603 1.00 49.44 102 TRP A C 1
ATOM 824 O O . TRP A 1 102 ? -15.515 -8.356 1.396 1.00 49.44 102 TRP A O 1
ATOM 834 N N . GLY A 1 103 ? -17.197 -8.174 -0.089 1.00 51.62 103 GLY A N 1
ATOM 835 C CA . GLY A 1 103 ? -17.665 -9.568 -0.011 1.00 51.62 103 GLY A CA 1
ATOM 836 C C . GLY A 1 103 ? -19.081 -9.764 0.547 1.00 51.62 103 GLY A C 1
ATOM 837 O O . GLY A 1 103 ? -19.542 -10.899 0.615 1.00 51.62 103 GLY A O 1
ATOM 838 N N . LYS A 1 104 ? -19.799 -8.689 0.909 1.00 44.88 104 LYS A N 1
ATOM 839 C CA . LYS A 1 104 ? -21.210 -8.758 1.329 1.00 44.88 104 LYS A CA 1
ATOM 840 C C . LYS A 1 104 ? -22.157 -8.295 0.218 1.00 44.88 104 LYS A C 1
ATOM 842 O O . LYS A 1 104 ? -22.784 -7.248 0.321 1.00 44.88 104 LYS A O 1
ATOM 847 N N . THR A 1 105 ? -22.303 -9.093 -0.837 1.00 41.75 105 THR A N 1
ATOM 848 C CA . THR A 1 105 ? -23.526 -9.089 -1.660 1.00 41.75 105 THR A CA 1
ATOM 849 C C . THR A 1 105 ? -24.510 -10.094 -1.073 1.00 41.75 105 THR A C 1
ATOM 851 O O . THR A 1 105 ? -24.739 -11.169 -1.613 1.00 41.75 105 THR A O 1
ATOM 854 N N . THR A 1 106 ? -25.126 -9.727 0.046 1.00 40.41 106 THR A N 1
ATOM 855 C CA . THR A 1 106 ? -26.416 -10.295 0.447 1.00 40.41 106 THR A CA 1
ATOM 856 C C . THR A 1 106 ? -27.315 -9.149 0.866 1.00 40.41 106 THR A C 1
ATOM 858 O O . THR A 1 106 ? -27.043 -8.481 1.855 1.00 40.41 106 THR A O 1
ATOM 861 N N . GLY A 1 107 ? -28.315 -8.927 0.011 1.00 39.88 107 GLY A N 1
ATOM 862 C CA . GLY A 1 107 ? -29.615 -8.300 0.231 1.00 39.88 107 GLY A CA 1
ATOM 863 C C . GLY A 1 107 ? -29.800 -7.323 1.388 1.00 39.88 107 GLY A C 1
ATOM 864 O O . GLY A 1 107 ? -29.736 -7.706 2.545 1.00 39.88 107 GLY A O 1
ATOM 865 N N . ALA A 1 108 ? -30.253 -6.130 1.001 1.00 38.69 108 ALA A N 1
ATOM 866 C CA . ALA A 1 108 ? -31.117 -5.237 1.765 1.00 38.69 108 ALA A CA 1
ATOM 867 C C . ALA A 1 108 ? -30.542 -4.597 3.040 1.00 38.69 108 ALA A C 1
ATOM 869 O O . ALA A 1 108 ? -30.332 -5.238 4.058 1.00 38.69 108 ALA A O 1
ATOM 870 N N . GLY A 1 109 ? -30.492 -3.264 2.995 1.00 34.97 109 GLY A N 1
ATOM 871 C CA . GLY A 1 109 ? -30.753 -2.437 4.166 1.00 34.97 109 GLY A CA 1
ATOM 872 C C . GLY A 1 109 ? -29.553 -2.182 5.066 1.00 34.97 109 GLY A C 1
ATOM 873 O O . GLY A 1 109 ? -28.858 -3.076 5.530 1.00 34.97 109 GLY A O 1
ATOM 874 N N . TYR A 1 110 ? -29.354 -0.902 5.344 1.00 49.91 110 TYR A N 1
ATOM 875 C CA . TYR A 1 110 ? -28.649 -0.417 6.516 1.00 49.91 110 TYR A CA 1
ATOM 876 C C . TYR A 1 110 ? -29.102 -1.197 7.763 1.00 49.91 110 TYR A C 1
ATOM 878 O O . TYR A 1 110 ? -30.263 -1.098 8.150 1.00 49.91 110 TYR A O 1
ATOM 886 N N . ALA A 1 111 ? -28.202 -1.954 8.388 1.00 37.22 111 ALA A N 1
ATOM 887 C CA . ALA A 1 111 ? -28.409 -2.509 9.720 1.00 37.22 111 ALA A CA 1
ATOM 888 C C . ALA A 1 111 ? -27.089 -2.435 10.498 1.00 37.22 111 ALA A C 1
ATOM 890 O O . ALA A 1 111 ? -26.117 -3.130 10.207 1.00 37.22 111 ALA A O 1
ATOM 891 N N . GLU A 1 112 ? -27.079 -1.457 11.399 1.00 43.19 112 GLU A N 1
ATOM 892 C CA . GLU A 1 112 ? -26.323 -1.313 12.643 1.00 43.19 112 GLU A CA 1
ATOM 893 C C . GLU A 1 112 ? -25.218 -2.347 12.909 1.00 43.19 112 GLU A C 1
ATOM 895 O O . GLU A 1 112 ? -25.453 -3.522 13.188 1.00 43.19 112 GLU A O 1
ATOM 900 N N . ILE A 1 113 ? -23.975 -1.866 12.898 1.00 46.84 113 ILE A N 1
ATOM 901 C CA . ILE A 1 113 ? -22.824 -2.610 13.404 1.00 46.84 113 ILE A CA 1
ATOM 902 C C . ILE A 1 113 ? -22.795 -2.399 14.922 1.00 46.84 113 ILE A C 1
ATOM 904 O O . ILE A 1 113 ? -22.277 -1.391 15.401 1.00 46.84 113 ILE A O 1
ATOM 908 N N . HIS A 1 114 ? -23.370 -3.323 15.689 1.00 41.09 114 HIS A N 1
ATOM 909 C CA . HIS A 1 114 ? -23.097 -3.384 17.124 1.00 41.09 114 HIS A CA 1
ATOM 910 C C . HIS A 1 114 ? -21.647 -3.857 17.339 1.00 41.09 114 HIS A C 1
ATOM 912 O O . HIS A 1 114 ? -21.240 -4.854 16.734 1.00 41.09 114 HIS A O 1
ATOM 918 N N . PRO A 1 115 ? -20.842 -3.172 18.174 1.00 41.28 115 PRO A N 1
ATOM 919 C CA . PRO A 1 115 ? -19.515 -3.652 18.528 1.00 41.28 115 PRO A CA 1
ATOM 920 C C . PRO A 1 115 ? -19.644 -4.941 19.347 1.00 41.28 115 PRO A C 1
ATOM 922 O O . PRO A 1 115 ? -20.324 -4.967 20.372 1.00 41.28 115 PRO A O 1
ATOM 925 N N . VAL A 1 116 ? -18.979 -6.007 18.892 1.00 45.91 116 VAL A N 1
ATOM 926 C CA . VAL A 1 116 ? -18.798 -7.237 19.672 1.00 45.91 116 VAL A CA 1
ATOM 927 C C . VAL A 1 116 ? -17.986 -6.866 20.910 1.00 45.91 116 VAL A C 1
ATOM 929 O O . VAL A 1 116 ? -16.796 -6.562 20.811 1.00 45.91 116 VAL A O 1
ATOM 932 N N . GLN A 1 117 ? -18.644 -6.826 22.067 1.00 39.28 117 GLN A N 1
ATOM 933 C CA . GLN A 1 117 ? -17.963 -6.712 23.350 1.00 39.28 117 GLN A CA 1
ATOM 934 C C . GLN A 1 117 ? -17.193 -8.018 23.602 1.00 39.28 117 GLN A C 1
ATOM 936 O O . GLN A 1 117 ? -17.762 -9.092 23.395 1.00 39.28 117 GLN A O 1
ATOM 941 N N . PRO A 1 118 ? -15.911 -7.971 24.006 1.00 50.62 118 PRO A N 1
ATOM 942 C CA . PRO A 1 118 ? -15.202 -9.174 24.410 1.00 50.62 118 PRO A CA 1
ATOM 943 C C . PRO A 1 118 ? -15.782 -9.654 25.744 1.00 50.62 118 PRO A C 1
ATOM 945 O O . PRO A 1 118 ? -15.717 -8.940 26.745 1.00 50.62 118 PRO A O 1
ATOM 948 N N . GLU A 1 119 ? -16.372 -10.848 25.744 1.00 44.59 119 GLU A N 1
ATOM 949 C CA . GLU A 1 119 ? -16.787 -11.522 26.971 1.00 44.59 119 GLU A CA 1
ATOM 950 C C . GLU A 1 119 ? -15.545 -11.814 27.824 1.00 44.59 119 GLU A C 1
ATOM 952 O O . GLU A 1 119 ? -14.593 -12.458 27.377 1.00 44.59 119 GLU A O 1
ATOM 957 N N . LEU A 1 120 ? -15.562 -11.282 29.045 1.00 43.84 120 LEU A N 1
ATOM 958 C CA . LEU A 1 120 ? -14.667 -11.648 30.133 1.00 43.84 120 LEU A CA 1
ATOM 959 C C . LEU A 1 120 ? -15.024 -13.063 30.599 1.00 43.84 120 LEU A C 1
ATOM 961 O O . LEU A 1 120 ? -16.124 -13.270 31.107 1.00 43.84 120 LEU A O 1
ATOM 965 N N . PHE A 1 121 ? -14.071 -13.986 30.494 1.00 51.81 121 PHE A N 1
ATOM 966 C CA . PHE A 1 121 ? -13.981 -15.167 31.351 1.00 51.81 121 PHE A CA 1
ATOM 967 C C . PHE A 1 121 ? -12.541 -15.322 31.833 1.00 51.81 121 PHE A C 1
ATOM 969 O O . PHE A 1 121 ? -11.623 -15.187 30.991 1.00 51.81 121 PHE A O 1
#

Secondary structure (DSSP, 8-state):
---------HHHHHHHHHHHHHHHHHHHHHHHHSTT--B-HHHHHHHHHHTTSS-TTS-HHHHHHHHHHHHHTTSEEEEEEEEE-SS-TT-EEEEEEE-TTTT-------------PPPP-